Protein AF-S9SA49-F1 (afdb_monomer_lite)

Sequence (125 aa):
MKVYHIGAGAPSDALLASARDEAARMEAEARDEGGAQGTGFVVIHEGEVGTWLLMDWWAHGDILCQRLSLGDADGFAAQDARPLNACVWELPVLMHERDAWVRHMMGGAPDPEAYLADHLDKEAV

Structure (mmCIF, N/CA/C/O backbone):
data_AF-S9SA49-F1
#
_entry.id   AF-S9SA49-F1
#
loop_
_atom_site.group_PDB
_atom_site.id
_atom_site.type_symbol
_atom_site.label_atom_id
_atom_site.label_alt_id
_atom_site.label_comp_id
_atom_site.label_asym_id
_atom_site.label_entity_id
_atom_site.label_seq_id
_atom_site.pdbx_PDB_ins_code
_atom_site.Cartn_x
_atom_site.Cartn_y
_atom_site.Cartn_z
_atom_site.occupancy
_atom_site.B_iso_or_equiv
_atom_site.auth_seq_id
_atom_site.auth_comp_id
_atom_site.auth_asym_id
_atom_site.auth_atom_id
_atom_site.pdbx_PDB_model_num
ATOM 1 N N . MET A 1 1 ? 3.138 3.728 7.676 1.00 87.75 1 MET A N 1
ATOM 2 C CA . MET A 1 1 ? 2.618 2.783 6.665 1.00 87.75 1 MET A CA 1
ATOM 3 C C . MET A 1 1 ? 3.365 1.470 6.775 1.00 87.75 1 MET A C 1
ATOM 5 O O . MET A 1 1 ? 4.543 1.498 7.124 1.00 87.75 1 MET A O 1
ATOM 9 N N . LYS A 1 2 ? 2.695 0.354 6.484 1.00 94.88 2 LYS A N 1
ATOM 10 C CA . LYS A 1 2 ? 3.335 -0.955 6.280 1.00 94.88 2 LYS A CA 1
ATOM 11 C C . LYS A 1 2 ? 3.896 -1.056 4.857 1.00 94.88 2 LYS A C 1
ATOM 13 O O . LYS A 1 2 ? 3.445 -0.331 3.972 1.00 94.88 2 LYS A O 1
ATOM 18 N N . VAL A 1 3 ? 4.897 -1.908 4.647 1.00 93.88 3 VAL A N 1
ATOM 19 C CA . VAL A 1 3 ? 5.569 -2.060 3.348 1.00 93.88 3 VAL A CA 1
ATOM 20 C C . VAL A 1 3 ? 5.659 -3.539 3.012 1.00 93.88 3 VAL A C 1
ATOM 22 O O . VAL A 1 3 ? 6.334 -4.302 3.701 1.00 93.88 3 VAL A O 1
ATOM 25 N N . TYR A 1 4 ? 5.022 -3.914 1.914 1.00 95.50 4 TYR A N 1
ATOM 26 C CA . TYR A 1 4 ? 5.066 -5.247 1.340 1.00 95.50 4 TYR A CA 1
ATOM 27 C C . TYR A 1 4 ? 5.898 -5.239 0.065 1.00 95.50 4 TYR A C 1
ATOM 29 O O . TYR A 1 4 ? 5.924 -4.261 -0.684 1.00 95.50 4 TYR A O 1
ATOM 37 N N . HIS A 1 5 ? 6.587 -6.349 -0.180 1.00 95.19 5 HIS A N 1
ATOM 38 C CA . HIS A 1 5 ? 7.358 -6.553 -1.394 1.00 95.19 5 HIS A CA 1
ATOM 39 C C . HIS A 1 5 ? 7.114 -7.958 -1.938 1.00 95.19 5 HIS A C 1
ATOM 41 O O . HIS A 1 5 ? 7.162 -8.926 -1.181 1.00 95.19 5 HIS A O 1
ATOM 47 N N . ILE A 1 6 ? 6.851 -8.032 -3.240 1.00 94.69 6 ILE A N 1
ATOM 48 C CA . ILE A 1 6 ? 6.652 -9.256 -4.009 1.00 94.69 6 ILE A CA 1
ATOM 49 C C . ILE A 1 6 ? 7.702 -9.250 -5.118 1.00 94.69 6 ILE A C 1
ATOM 51 O O . ILE A 1 6 ? 7.693 -8.382 -5.989 1.00 94.69 6 ILE A O 1
ATOM 55 N N . GLY A 1 7 ? 8.622 -10.208 -5.089 1.00 92.94 7 GLY A N 1
ATOM 56 C CA . GLY A 1 7 ? 9.687 -10.318 -6.078 1.00 92.94 7 GLY A CA 1
ATOM 57 C C . GLY A 1 7 ? 10.633 -11.475 -5.774 1.00 92.94 7 GLY A C 1
ATOM 58 O O . GLY A 1 7 ? 10.592 -12.074 -4.702 1.00 92.94 7 GLY A O 1
ATOM 59 N N . ALA A 1 8 ? 11.509 -11.796 -6.727 1.00 88.38 8 ALA A N 1
ATOM 60 C CA . ALA A 1 8 ? 12.416 -12.945 -6.623 1.00 88.38 8 ALA A CA 1
ATOM 61 C C . ALA A 1 8 ? 13.532 -12.781 -5.567 1.00 88.38 8 ALA A C 1
ATOM 63 O O . ALA A 1 8 ? 14.194 -13.753 -5.204 1.00 88.38 8 ALA A O 1
ATOM 64 N N . GLY A 1 9 ? 13.773 -11.559 -5.093 1.00 88.62 9 GLY A N 1
ATOM 65 C CA . GLY A 1 9 ? 14.810 -11.234 -4.119 1.00 88.62 9 GLY A CA 1
ATOM 66 C C . GLY A 1 9 ? 14.451 -9.980 -3.331 1.00 88.62 9 GLY A C 1
ATOM 67 O O . GLY A 1 9 ? 13.354 -9.460 -3.464 1.00 88.62 9 GLY A O 1
ATOM 68 N N . ALA A 1 10 ? 15.364 -9.487 -2.497 1.00 89.50 10 ALA A N 1
ATOM 69 C CA . ALA A 1 10 ? 15.135 -8.222 -1.802 1.00 89.50 10 ALA A CA 1
ATOM 70 C C . ALA A 1 10 ? 15.076 -7.048 -2.804 1.00 89.50 10 ALA A C 1
ATOM 72 O O . ALA A 1 10 ? 15.887 -7.027 -3.736 1.00 89.50 10 ALA A O 1
ATOM 73 N N . PRO A 1 11 ? 14.185 -6.058 -2.599 1.00 90.69 11 PRO A N 1
ATOM 74 C CA . PRO A 1 11 ? 14.124 -4.886 -3.460 1.00 90.69 11 PRO A CA 1
ATOM 75 C C . PRO A 1 11 ? 15.412 -4.073 -3.326 1.00 90.69 11 PRO A C 1
ATOM 77 O O . PRO A 1 11 ? 15.978 -3.952 -2.238 1.00 90.69 11 PRO A O 1
ATOM 80 N N . SER A 1 12 ? 15.870 -3.488 -4.432 1.00 92.31 12 SER A N 1
ATOM 81 C CA . SER A 1 12 ? 17.045 -2.612 -4.407 1.00 92.31 12 SER A CA 1
ATOM 82 C C . SER A 1 12 ? 16.778 -1.308 -3.643 1.00 92.31 12 SER A C 1
ATOM 84 O O . SER A 1 12 ? 15.655 -0.801 -3.622 1.00 92.31 12 SER A O 1
ATOM 86 N N . ASP A 1 13 ? 17.827 -0.700 -3.083 1.00 93.00 13 ASP A N 1
ATOM 87 C CA . ASP A 1 13 ? 17.718 0.606 -2.414 1.00 93.00 13 ASP A CA 1
ATOM 88 C C . ASP A 1 13 ? 17.190 1.701 -3.350 1.00 93.00 13 ASP A C 1
ATOM 90 O O . ASP A 1 13 ? 16.434 2.574 -2.923 1.00 93.00 13 ASP A O 1
ATOM 94 N N . ALA A 1 14 ? 17.556 1.633 -4.634 1.00 92.12 14 ALA A N 1
ATOM 95 C CA . ALA A 1 14 ? 17.081 2.553 -5.662 1.00 92.12 14 ALA A CA 1
ATOM 96 C C . ALA A 1 14 ? 15.572 2.406 -5.897 1.00 92.12 14 ALA A C 1
ATOM 98 O O . ALA A 1 14 ? 14.860 3.408 -5.956 1.00 92.12 14 ALA A O 1
ATOM 99 N N . LEU A 1 15 ? 15.073 1.168 -5.959 1.00 91.88 15 LEU A N 1
ATOM 100 C CA . LEU A 1 15 ? 13.643 0.892 -6.071 1.00 91.88 15 LEU A CA 1
ATOM 101 C C . LEU A 1 15 ? 12.884 1.420 -4.848 1.00 91.88 15 LEU A C 1
ATOM 103 O O . LEU A 1 15 ? 11.877 2.109 -4.991 1.00 91.88 15 LEU A O 1
ATOM 107 N N . LEU A 1 16 ? 13.399 1.160 -3.644 1.00 92.81 16 LEU A N 1
ATOM 108 C CA . LEU A 1 16 ? 12.803 1.665 -2.408 1.00 92.81 16 LEU A CA 1
ATOM 109 C C . LEU A 1 16 ? 12.806 3.200 -2.342 1.00 92.81 16 LEU A C 1
ATOM 111 O O . LEU A 1 16 ? 11.869 3.788 -1.808 1.00 92.81 16 LEU A O 1
ATOM 115 N N . ALA A 1 17 ? 13.852 3.857 -2.849 1.00 92.31 17 ALA A N 1
ATOM 116 C CA . ALA A 1 17 ? 13.912 5.313 -2.929 1.00 92.31 17 ALA A CA 1
ATOM 117 C C . ALA A 1 17 ? 12.866 5.861 -3.909 1.00 92.31 17 ALA A C 1
ATOM 119 O O . ALA A 1 17 ? 12.077 6.716 -3.522 1.00 92.31 17 ALA A O 1
ATOM 120 N N . SER A 1 18 ? 12.784 5.295 -5.116 1.00 92.81 18 SER A N 1
ATOM 121 C CA . SER A 1 18 ? 11.789 5.699 -6.115 1.00 92.81 18 SER A CA 1
ATOM 122 C C . SER A 1 18 ? 10.351 5.497 -5.622 1.00 92.81 18 SER A C 1
ATOM 124 O O . SER A 1 18 ? 9.506 6.371 -5.808 1.00 92.81 18 SER A O 1
ATOM 126 N N . ALA A 1 19 ? 10.077 4.392 -4.919 1.00 92.75 19 ALA A N 1
ATOM 127 C CA . ALA A 1 19 ? 8.767 4.139 -4.322 1.00 92.75 19 ALA A CA 1
ATOM 128 C C . ALA A 1 19 ? 8.411 5.171 -3.237 1.00 92.75 19 ALA A C 1
ATOM 130 O O . ALA A 1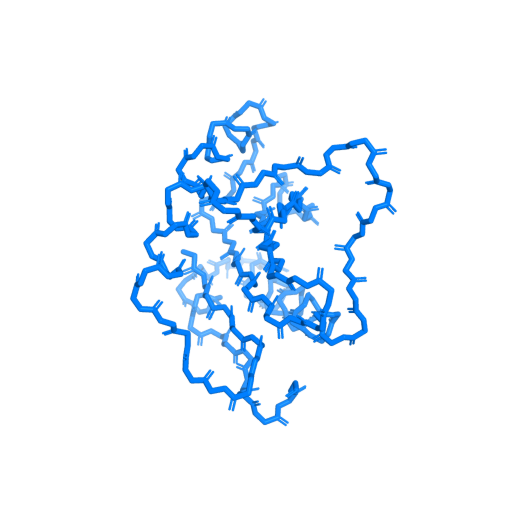 19 ? 7.260 5.587 -3.136 1.00 92.75 19 ALA A O 1
ATOM 131 N N . ARG A 1 20 ? 9.392 5.620 -2.440 1.00 91.62 20 ARG A N 1
ATOM 132 C CA . ARG A 1 20 ? 9.190 6.684 -1.441 1.00 91.62 20 ARG A CA 1
ATOM 133 C C . ARG A 1 20 ? 8.910 8.041 -2.081 1.00 91.62 20 ARG A C 1
ATOM 135 O O . ARG A 1 20 ? 8.050 8.763 -1.584 1.00 91.62 20 ARG A O 1
ATOM 142 N N . ASP A 1 21 ? 9.609 8.375 -3.160 1.00 91.44 21 ASP A N 1
ATOM 143 C CA . ASP A 1 21 ? 9.388 9.634 -3.876 1.00 91.44 21 ASP A CA 1
ATOM 144 C C . ASP A 1 21 ? 7.977 9.684 -4.479 1.00 91.44 21 ASP A C 1
ATOM 146 O O . ASP A 1 21 ? 7.286 10.697 -4.364 1.00 91.44 21 ASP A O 1
ATOM 150 N N . GLU A 1 22 ? 7.512 8.572 -5.058 1.00 91.19 22 GLU A N 1
ATOM 151 C CA . GLU A 1 22 ? 6.135 8.463 -5.544 1.00 91.19 22 GLU A CA 1
ATOM 152 C C . GLU A 1 22 ? 5.114 8.529 -4.408 1.00 91.19 22 GLU A C 1
ATOM 154 O O . GLU A 1 22 ? 4.111 9.239 -4.513 1.00 91.19 22 GLU A O 1
ATOM 159 N N . ALA A 1 23 ? 5.409 7.881 -3.280 1.00 86.31 23 ALA A N 1
ATOM 160 C CA . ALA A 1 23 ? 4.544 7.932 -2.113 1.00 86.31 23 ALA A CA 1
ATOM 161 C C . ALA A 1 23 ? 4.323 9.346 -1.583 1.00 86.31 23 ALA A C 1
ATOM 163 O O . ALA A 1 23 ? 3.191 9.717 -1.276 1.00 86.31 23 ALA A O 1
ATOM 164 N N . ALA A 1 24 ? 5.369 10.169 -1.563 1.00 86.69 24 ALA A N 1
ATOM 165 C CA . ALA A 1 24 ? 5.253 11.564 -1.163 1.00 86.69 24 ALA A CA 1
ATOM 166 C C . ALA A 1 24 ? 4.341 12.380 -2.102 1.00 86.69 24 ALA A C 1
ATOM 168 O O . ALA A 1 24 ? 3.641 13.286 -1.642 1.00 86.69 24 ALA A O 1
ATOM 169 N N . ARG A 1 25 ? 4.315 12.073 -3.410 1.00 83.88 25 ARG A N 1
ATOM 170 C CA . ARG A 1 25 ? 3.394 12.724 -4.364 1.00 83.88 25 ARG A CA 1
ATOM 171 C C . ARG A 1 25 ? 1.948 12.349 -4.064 1.00 83.88 25 ARG A C 1
ATOM 173 O O . ARG A 1 25 ? 1.078 13.214 -4.013 1.00 83.88 25 ARG A O 1
ATOM 180 N N . MET A 1 26 ? 1.718 11.077 -3.787 1.00 82.12 26 MET A N 1
ATOM 181 C CA . MET A 1 26 ? 0.401 10.548 -3.478 1.00 82.12 26 MET A CA 1
ATOM 182 C C . MET A 1 26 ? -0.165 10.955 -2.115 1.00 82.12 26 MET A C 1
ATOM 184 O O . MET A 1 26 ? -1.381 11.020 -1.950 1.00 82.12 26 MET A O 1
ATOM 188 N N . GLU A 1 27 ? 0.679 11.284 -1.135 1.00 83.44 27 GLU A N 1
ATOM 189 C CA . GLU A 1 27 ? 0.208 11.862 0.130 1.00 83.44 27 GLU A CA 1
ATOM 190 C C . GLU A 1 27 ? -0.617 13.140 -0.088 1.00 83.44 27 GLU A C 1
ATOM 192 O O . GLU A 1 27 ? -1.482 13.462 0.727 1.00 83.44 27 GLU A O 1
ATOM 197 N N . ALA A 1 28 ? -0.368 13.885 -1.172 1.00 87.25 28 ALA A N 1
ATOM 198 C CA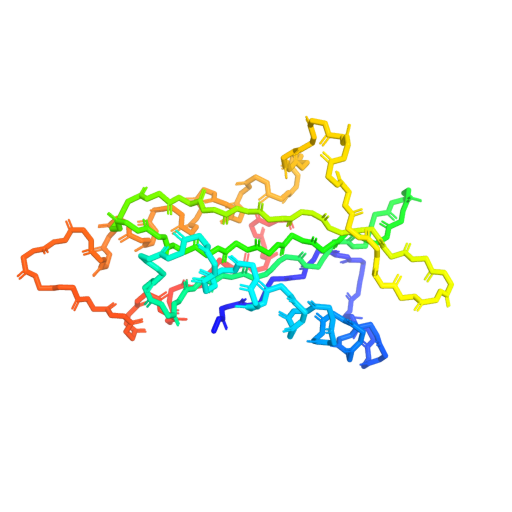 . ALA A 1 28 ? -1.209 15.015 -1.546 1.00 87.25 28 ALA A CA 1
ATOM 199 C C . ALA A 1 28 ? -2.619 14.567 -1.956 1.00 87.25 28 ALA A C 1
ATOM 201 O O . ALA A 1 28 ? -3.587 15.131 -1.459 1.00 87.25 28 ALA A O 1
ATOM 202 N N . GLU A 1 29 ? -2.736 13.516 -2.767 1.00 85.00 29 GLU A N 1
ATOM 203 C CA . GLU A 1 29 ? -4.028 12.955 -3.185 1.00 85.00 29 GLU A CA 1
ATOM 204 C C . GLU A 1 29 ? -4.823 12.424 -1.981 1.00 85.00 29 GLU A C 1
ATOM 206 O O . GLU A 1 29 ? -6.014 12.698 -1.853 1.00 85.00 29 GLU A O 1
ATOM 211 N N . ALA A 1 30 ? -4.160 11.746 -1.038 1.00 87.69 30 ALA A N 1
ATOM 212 C CA . ALA A 1 30 ? -4.798 11.283 0.196 1.00 87.69 30 ALA A CA 1
ATOM 213 C C . ALA A 1 30 ? -5.319 12.445 1.066 1.00 87.69 30 ALA A C 1
ATOM 215 O O . ALA A 1 30 ? -6.358 12.321 1.719 1.00 87.69 30 ALA A O 1
ATOM 216 N N . ARG A 1 31 ? -4.614 13.588 1.080 1.00 89.75 31 ARG A N 1
ATOM 217 C CA . ARG A 1 31 ? -5.097 14.809 1.746 1.00 89.75 31 ARG A CA 1
ATOM 218 C C . ARG A 1 31 ? -6.302 15.412 1.029 1.00 89.75 31 ARG A C 1
ATOM 220 O O . ARG A 1 31 ? -7.212 15.869 1.716 1.00 89.75 31 ARG A O 1
ATOM 227 N N . ASP A 1 32 ? -6.295 15.412 -0.300 1.00 91.88 32 ASP A N 1
ATOM 228 C CA . ASP A 1 32 ? -7.368 15.982 -1.117 1.00 91.88 32 ASP A CA 1
ATOM 229 C C . ASP A 1 32 ? -8.662 15.153 -1.034 1.00 91.88 32 ASP A C 1
ATOM 231 O O . ASP A 1 32 ? -9.741 15.734 -0.923 1.00 91.88 32 ASP A O 1
ATOM 235 N N . GLU A 1 33 ? -8.566 13.816 -1.008 1.00 92.69 33 GLU A N 1
ATOM 236 C CA . GLU A 1 33 ? -9.701 12.917 -0.720 1.00 92.69 33 GLU A CA 1
ATOM 237 C C . GLU A 1 33 ? -10.274 13.172 0.687 1.00 92.69 33 GLU A C 1
ATOM 239 O O . GLU A 1 33 ? -11.487 13.160 0.908 1.00 92.69 33 GLU A O 1
ATOM 244 N N . GLY A 1 34 ? -9.396 13.464 1.649 1.00 93.88 34 GLY A N 1
ATOM 245 C CA . GLY A 1 34 ? -9.774 13.707 3.033 1.00 93.88 34 GLY A CA 1
ATOM 246 C C . GLY A 1 34 ? -10.172 12.428 3.775 1.00 93.88 34 GLY A C 1
ATOM 247 O O . GLY A 1 34 ? -10.134 11.317 3.257 1.00 93.88 34 GLY A O 1
ATOM 248 N N . GLY A 1 35 ? -10.485 12.569 5.066 1.00 93.75 35 GLY A N 1
ATOM 249 C CA . GLY A 1 35 ? -10.890 11.435 5.909 1.00 93.75 35 GLY A CA 1
ATOM 250 C C . GLY A 1 35 ? -9.796 10.390 6.171 1.00 93.75 35 GLY A C 1
ATOM 251 O O . GLY A 1 35 ? -10.086 9.378 6.808 1.00 93.75 35 GLY A O 1
ATOM 252 N N . ALA A 1 36 ? -8.563 10.618 5.707 1.00 91.44 36 ALA A N 1
ATOM 253 C CA . ALA A 1 36 ? -7.439 9.711 5.893 1.00 91.44 36 ALA A CA 1
ATOM 254 C C . ALA A 1 36 ? -7.136 9.479 7.382 1.00 91.44 36 ALA A C 1
ATOM 256 O O . ALA A 1 36 ? -7.010 10.421 8.164 1.00 91.44 36 ALA A O 1
ATOM 257 N N . GLN A 1 37 ? -6.938 8.215 7.753 1.00 90.38 37 GLN A N 1
ATOM 258 C CA . GLN A 1 37 ? -6.683 7.791 9.134 1.00 90.38 37 GLN A CA 1
ATOM 259 C C . GLN A 1 37 ? -5.192 7.811 9.513 1.00 90.38 37 GLN A C 1
ATOM 261 O O . GLN A 1 37 ? -4.785 7.236 10.522 1.00 90.38 37 GLN A O 1
ATOM 266 N N . GLY A 1 38 ? -4.346 8.422 8.675 1.00 89.62 38 GLY A N 1
ATOM 267 C CA . GLY A 1 38 ? -2.894 8.511 8.886 1.00 89.62 38 GLY A CA 1
ATOM 268 C C . GLY A 1 38 ? -2.152 7.171 8.807 1.00 89.62 38 GLY A C 1
ATOM 269 O O . GLY A 1 38 ? -0.969 7.097 9.140 1.00 89.62 38 GLY A O 1
ATOM 270 N N . THR A 1 39 ? -2.828 6.105 8.381 1.00 91.81 39 THR A N 1
ATOM 271 C CA . THR A 1 39 ? -2.290 4.745 8.304 1.00 91.81 39 THR A CA 1
ATOM 272 C C . THR A 1 39 ? -2.730 4.058 7.011 1.00 91.81 39 THR A C 1
ATOM 274 O O . THR A 1 39 ? -3.675 4.479 6.344 1.00 91.81 39 THR A O 1
ATOM 277 N N . GLY A 1 40 ? -1.987 3.023 6.630 1.00 94.06 40 GLY A N 1
ATOM 278 C CA . GLY A 1 40 ? -2.117 2.348 5.345 1.00 94.06 40 GLY A CA 1
ATOM 279 C C . GLY A 1 40 ? -0.883 1.508 5.044 1.00 94.06 40 GLY A C 1
ATOM 280 O O . GLY A 1 40 ? -0.015 1.317 5.913 1.00 94.06 40 GLY A O 1
ATOM 281 N N . PHE A 1 41 ? -0.778 1.044 3.809 1.00 95.88 41 PHE A N 1
ATOM 282 C CA . PHE A 1 41 ? 0.275 0.148 3.361 1.00 95.88 41 PHE A CA 1
ATOM 283 C C . PHE A 1 41 ? 0.657 0.412 1.905 1.00 95.88 41 PHE A C 1
ATOM 285 O O . PHE A 1 41 ? -0.061 1.071 1.160 1.00 95.88 41 PHE A O 1
ATOM 292 N N . VAL A 1 42 ? 1.835 -0.065 1.518 1.00 95.50 42 VAL A N 1
ATOM 293 C CA . VAL A 1 42 ? 2.270 -0.083 0.120 1.00 95.50 42 VAL A CA 1
ATOM 294 C C . VAL A 1 42 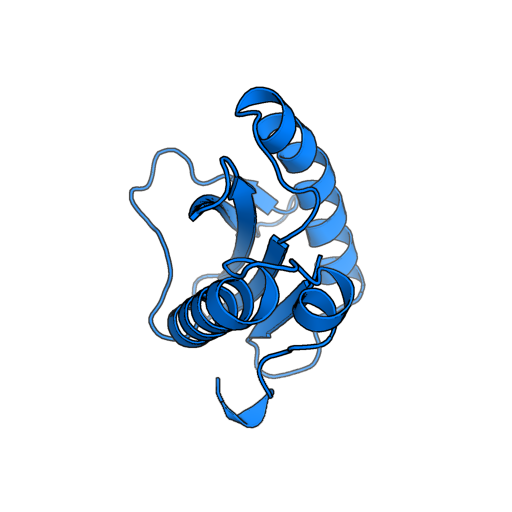? 2.672 -1.491 -0.278 1.00 95.50 42 VAL A C 1
ATOM 296 O O . VAL A 1 42 ? 3.219 -2.228 0.547 1.00 95.50 42 VAL A O 1
ATOM 299 N N . VAL A 1 43 ? 2.450 -1.845 -1.540 1.00 96.00 43 VAL A N 1
ATOM 300 C CA . VAL A 1 43 ? 2.927 -3.096 -2.134 1.00 96.00 43 VAL A CA 1
ATOM 301 C C . VAL A 1 43 ? 3.819 -2.767 -3.321 1.00 96.00 43 VAL A C 1
ATOM 303 O O . VAL A 1 43 ? 3.371 -2.163 -4.291 1.00 96.00 43 VAL A O 1
ATOM 306 N N . ILE A 1 44 ? 5.086 -3.166 -3.241 1.00 96.12 44 ILE A N 1
ATOM 307 C CA . ILE A 1 44 ? 6.033 -3.108 -4.357 1.00 96.12 44 ILE A CA 1
ATOM 308 C C . ILE A 1 44 ? 6.067 -4.493 -4.996 1.00 96.12 44 ILE A C 1
ATOM 310 O O . ILE A 1 44 ? 6.515 -5.444 -4.359 1.00 96.12 44 ILE A O 1
ATOM 314 N N . HIS A 1 45 ? 5.623 -4.620 -6.239 1.00 95.94 45 HIS A N 1
ATOM 315 C CA . HIS A 1 45 ? 5.572 -5.897 -6.941 1.00 95.94 45 HIS A CA 1
ATOM 316 C C . HIS A 1 45 ? 6.432 -5.869 -8.202 1.00 95.94 45 HIS A C 1
ATOM 318 O O . HIS A 1 45 ? 6.083 -5.244 -9.198 1.00 95.94 45 HIS A O 1
ATOM 324 N N . GLU A 1 46 ? 7.552 -6.584 -8.173 1.00 94.44 46 GLU A N 1
ATOM 325 C CA . GLU A 1 46 ? 8.424 -6.816 -9.325 1.00 94.44 46 GLU A CA 1
ATOM 326 C C . GLU A 1 46 ? 7.905 -8.007 -10.144 1.00 94.44 46 GLU A C 1
ATOM 328 O O . GLU A 1 46 ? 8.231 -9.163 -9.868 1.00 94.44 46 GLU A O 1
ATOM 333 N N . GLY A 1 47 ? 7.068 -7.715 -11.142 1.00 89.25 47 GLY A N 1
ATOM 334 C CA . GLY A 1 47 ? 6.492 -8.704 -12.050 1.00 89.25 47 GLY A CA 1
ATOM 335 C C . GLY A 1 47 ? 7.168 -8.732 -13.424 1.00 89.25 47 GLY A C 1
ATOM 336 O O . GLY A 1 47 ? 7.976 -7.874 -13.774 1.00 89.25 47 GLY A O 1
ATOM 337 N N . GLU A 1 48 ? 6.786 -9.704 -14.257 1.00 86.12 48 GLU A N 1
ATOM 338 C CA . GLU A 1 48 ? 7.327 -9.868 -15.620 1.00 86.12 48 GLU A CA 1
ATOM 339 C C . GLU A 1 48 ? 7.097 -8.637 -16.513 1.00 86.12 48 GLU A C 1
ATOM 341 O O . GLU A 1 48 ? 7.937 -8.281 -17.335 1.00 86.12 48 GLU A O 1
ATOM 346 N N . VAL A 1 49 ? 5.954 -7.970 -16.338 1.00 84.44 49 VAL A N 1
ATOM 347 C CA . VAL A 1 49 ? 5.530 -6.821 -17.155 1.00 84.44 49 VAL A CA 1
ATOM 348 C C . VAL A 1 49 ? 5.975 -5.469 -16.587 1.00 84.44 49 VAL A C 1
ATOM 350 O O . VAL A 1 49 ? 5.601 -4.434 -17.136 1.00 84.44 49 VAL A O 1
ATOM 353 N N . GLY A 1 50 ? 6.744 -5.471 -15.496 1.00 91.56 50 GLY A N 1
ATOM 354 C CA . GLY A 1 50 ? 7.250 -4.273 -14.831 1.00 91.56 50 GLY A CA 1
ATOM 355 C C . GLY A 1 50 ? 7.034 -4.285 -13.321 1.00 91.56 50 GLY A C 1
ATOM 356 O O . GLY A 1 50 ? 6.443 -5.212 -12.758 1.00 91.56 50 GLY A O 1
ATOM 357 N N . THR A 1 51 ? 7.511 -3.224 -12.674 1.00 95.69 51 THR A N 1
ATOM 358 C CA . THR A 1 51 ? 7.394 -3.052 -11.226 1.00 95.69 51 THR A CA 1
ATOM 359 C C . THR A 1 51 ? 6.178 -2.208 -10.891 1.00 95.69 51 THR A C 1
ATOM 361 O O . THR A 1 51 ? 6.109 -1.043 -11.267 1.00 95.69 51 THR A O 1
ATOM 364 N N . TRP A 1 52 ? 5.218 -2.781 -10.181 1.00 96.06 52 TRP A N 1
ATOM 365 C CA . TRP A 1 52 ? 4.011 -2.099 -9.739 1.00 96.06 52 TRP A CA 1
ATOM 366 C C . TRP A 1 52 ? 4.182 -1.571 -8.321 1.00 96.06 52 TRP A C 1
ATOM 368 O O . TRP A 1 52 ? 4.814 -2.210 -7.480 1.00 96.06 52 TRP A O 1
ATOM 378 N N . LEU A 1 53 ? 3.610 -0.401 -8.066 1.00 95.75 53 LEU A N 1
ATOM 379 C CA . LEU A 1 53 ? 3.476 0.176 -6.741 1.00 95.75 53 LEU A CA 1
ATOM 380 C C . LEU A 1 53 ? 1.992 0.391 -6.470 1.00 95.75 53 LEU A C 1
ATOM 382 O O . LEU A 1 53 ? 1.349 1.206 -7.133 1.00 95.75 53 LEU A O 1
ATOM 386 N N . LEU A 1 54 ? 1.462 -0.361 -5.512 1.00 95.94 54 LEU A N 1
ATOM 387 C CA . LEU A 1 54 ? 0.136 -0.137 -4.955 1.00 95.94 54 LEU A CA 1
ATOM 388 C C . LEU A 1 54 ? 0.310 0.665 -3.678 1.00 95.94 54 LEU A C 1
ATOM 390 O O . LEU A 1 54 ? 1.174 0.365 -2.849 1.00 95.94 54 LEU A O 1
ATOM 394 N N . MET A 1 55 ? -0.490 1.706 -3.551 1.00 94.00 55 MET A N 1
ATOM 395 C CA . MET A 1 55 ? -0.476 2.587 -2.405 1.00 94.00 55 MET A CA 1
ATOM 396 C C . MET A 1 55 ? -1.879 2.720 -1.864 1.00 94.00 55 MET A C 1
ATOM 398 O O . MET A 1 55 ? -2.754 3.291 -2.514 1.00 94.00 55 MET A O 1
ATOM 402 N N . ASP A 1 56 ? -2.042 2.211 -0.655 1.00 96.00 56 ASP A N 1
ATOM 403 C CA . ASP A 1 56 ? -3.320 1.956 -0.031 1.00 96.00 56 ASP A CA 1
ATOM 404 C C . ASP A 1 56 ? -3.414 2.730 1.281 1.00 96.00 56 ASP A C 1
ATOM 406 O O . ASP A 1 56 ? -2.541 2.631 2.153 1.00 96.00 56 ASP A O 1
ATOM 410 N N . TRP A 1 57 ? -4.480 3.509 1.444 1.00 95.38 57 TRP A N 1
ATOM 411 C CA . TRP A 1 57 ? -4.738 4.249 2.674 1.00 95.38 57 TRP A CA 1
ATOM 412 C C . TRP A 1 57 ? -6.185 4.104 3.120 1.00 95.38 57 TRP A C 1
ATOM 414 O O . TRP A 1 57 ? -7.119 4.100 2.318 1.00 95.38 57 TRP A O 1
ATOM 424 N N . TRP A 1 58 ? -6.367 4.008 4.435 1.00 96.56 58 TRP A N 1
ATOM 425 C CA . TRP A 1 58 ? -7.693 3.959 5.030 1.00 96.56 58 TRP A CA 1
ATOM 426 C C . TRP A 1 58 ? -8.247 5.371 5.167 1.00 96.56 58 TRP A C 1
ATOM 428 O O . TRP A 1 58 ? -7.610 6.250 5.760 1.00 96.56 58 TRP A O 1
ATOM 438 N N . ALA A 1 59 ? -9.448 5.578 4.645 1.00 96.62 59 ALA A N 1
ATOM 439 C CA . ALA A 1 59 ? -10.182 6.827 4.708 1.00 96.62 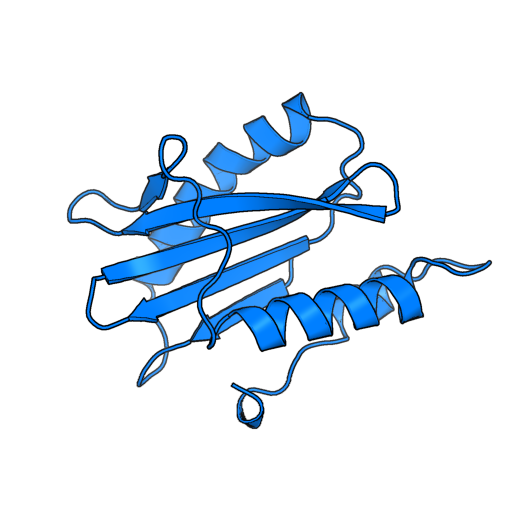59 ALA A CA 1
ATOM 440 C C . ALA A 1 59 ? -11.602 6.586 5.220 1.00 96.62 59 ALA A C 1
ATOM 442 O O . ALA A 1 59 ? -12.131 5.476 5.167 1.00 96.62 59 ALA A O 1
ATOM 443 N N . HIS A 1 60 ? -12.213 7.634 5.769 1.00 96.25 60 HIS A N 1
ATOM 444 C CA . HIS A 1 60 ? -13.620 7.652 6.190 1.00 96.25 60 HIS A CA 1
ATOM 445 C C . HIS A 1 60 ? -14.014 6.562 7.213 1.00 96.25 60 HIS A C 1
ATOM 447 O O . HIS A 1 60 ? -15.187 6.394 7.519 1.00 96.25 60 HIS A O 1
ATOM 453 N N . GLY A 1 61 ? -13.030 5.873 7.806 1.00 94.75 61 GLY A N 1
ATOM 454 C CA . GLY A 1 61 ? -13.199 4.841 8.836 1.00 94.75 61 GLY A CA 1
ATOM 455 C C . GLY A 1 61 ? -13.149 3.409 8.299 1.00 94.75 61 GLY A C 1
ATOM 456 O O . GLY A 1 61 ? -12.542 2.554 8.938 1.00 94.75 61 GLY A O 1
ATOM 457 N N . ASP A 1 62 ? -13.731 3.150 7.131 1.00 95.88 62 ASP A N 1
ATOM 458 C CA . ASP A 1 62 ? -13.901 1.799 6.576 1.00 95.88 62 ASP A CA 1
ATOM 459 C C . ASP A 1 62 ? -13.636 1.687 5.065 1.00 95.88 62 ASP A C 1
ATOM 461 O O . ASP A 1 62 ? -13.780 0.603 4.496 1.00 95.88 62 ASP A O 1
ATOM 465 N N . ILE A 1 63 ? -13.218 2.775 4.413 1.00 97.44 63 ILE A N 1
ATOM 466 C CA . ILE A 1 63 ? -12.944 2.803 2.976 1.00 97.44 63 ILE A CA 1
ATOM 467 C C . ILE A 1 63 ? -11.445 2.648 2.736 1.00 97.44 63 ILE A C 1
ATOM 469 O O . ILE A 1 63 ? -10.638 3.392 3.292 1.00 97.44 63 ILE A O 1
ATOM 473 N N . LEU A 1 64 ? -11.078 1.695 1.879 1.00 97.06 64 LEU A N 1
ATOM 474 C CA . LEU A 1 64 ? -9.727 1.595 1.340 1.00 97.06 64 LEU A CA 1
ATOM 475 C C . LEU A 1 64 ? -9.650 2.409 0.051 1.00 97.06 64 LEU A C 1
ATOM 477 O O . LEU A 1 64 ? -10.294 2.074 -0.946 1.00 97.06 64 LEU A O 1
ATOM 481 N N . CYS A 1 65 ? -8.869 3.476 0.081 1.00 95.50 65 CYS A N 1
ATOM 482 C CA . CYS A 1 65 ? -8.496 4.222 -1.106 1.00 95.50 65 CYS A CA 1
ATOM 483 C C . CYS A 1 65 ? -7.171 3.670 -1.630 1.00 95.50 65 CYS A C 1
ATOM 485 O O . CYS A 1 65 ? -6.287 3.333 -0.843 1.00 95.50 65 CYS A O 1
ATOM 487 N N . GLN A 1 66 ? -7.038 3.589 -2.952 1.00 94.06 66 GLN A N 1
ATOM 488 C CA . GLN A 1 66 ? -5.857 3.021 -3.586 1.00 94.06 66 GLN A CA 1
ATOM 489 C C . GLN A 1 66 ? -5.442 3.832 -4.809 1.00 94.06 66 GLN A C 1
ATOM 491 O O . GLN A 1 66 ? -6.280 4.309 -5.579 1.00 94.06 66 GLN A O 1
ATOM 496 N N . ARG A 1 67 ? -4.134 3.875 -5.049 1.00 93.31 67 ARG A N 1
ATOM 497 C CA . ARG A 1 67 ? -3.543 4.227 -6.338 1.00 93.31 67 ARG A CA 1
ATOM 498 C C . ARG A 1 67 ? -2.620 3.129 -6.825 1.00 93.31 67 ARG A C 1
ATOM 500 O O . ARG A 1 67 ? -1.925 2.498 -6.031 1.00 93.31 67 ARG A O 1
ATOM 507 N N . LEU A 1 68 ? -2.565 2.978 -8.142 1.00 94.81 68 LEU A N 1
ATOM 508 C CA . LEU A 1 68 ? -1.535 2.194 -8.802 1.00 94.81 68 LEU A CA 1
ATOM 509 C C . LEU A 1 68 ? -0.584 3.099 -9.571 1.00 94.81 68 LEU A C 1
ATOM 511 O O . LEU A 1 68 ? -1.032 3.943 -10.354 1.00 94.81 68 LEU A O 1
ATOM 515 N N . SER A 1 69 ? 0.702 2.803 -9.445 1.00 95.62 69 SER A N 1
ATOM 516 C CA . SER A 1 69 ? 1.757 3.339 -10.294 1.00 95.62 69 SER A CA 1
ATOM 517 C C . SER A 1 69 ? 2.584 2.206 -10.894 1.00 95.62 69 SER A C 1
ATOM 519 O O . SER A 1 69 ? 2.744 1.140 -10.301 1.00 95.62 69 SER A O 1
ATOM 521 N N . LEU A 1 70 ? 3.089 2.427 -12.103 1.00 95.31 70 LEU A N 1
ATOM 522 C CA . LEU A 1 70 ? 3.959 1.500 -12.819 1.00 95.31 70 LEU A CA 1
ATOM 523 C C . LEU A 1 70 ? 5.346 2.127 -12.939 1.00 95.31 70 LEU A C 1
ATOM 525 O O . LEU A 1 70 ? 5.461 3.295 -13.300 1.00 95.31 70 LEU A O 1
ATOM 529 N N . GLY A 1 71 ? 6.374 1.352 -12.618 1.00 93.88 71 GLY A N 1
ATOM 530 C CA . GLY A 1 71 ? 7.768 1.738 -12.761 1.00 93.88 71 GLY A CA 1
ATOM 531 C C . GLY A 1 71 ? 8.220 1.708 -14.220 1.00 93.88 71 GLY A C 1
ATOM 532 O O . GLY A 1 71 ? 7.972 0.734 -14.935 1.00 93.88 71 GLY A O 1
ATOM 533 N N . ASP A 1 72 ? 8.920 2.756 -14.635 1.00 85.75 72 ASP A N 1
ATOM 534 C CA . ASP A 1 72 ? 9.618 2.888 -15.908 1.00 85.75 72 ASP A CA 1
ATOM 535 C C . ASP A 1 72 ? 11.061 3.408 -15.699 1.00 85.75 72 ASP A C 1
ATOM 537 O O . ASP A 1 72 ? 11.616 3.320 -14.602 1.00 85.75 72 ASP A O 1
ATOM 541 N N . ALA A 1 73 ? 11.712 3.886 -16.765 1.00 80.50 73 ALA A N 1
ATOM 542 C CA . ALA A 1 73 ? 13.089 4.380 -16.707 1.00 80.50 73 ALA A CA 1
ATOM 543 C C . ALA A 1 73 ? 13.260 5.662 -15.867 1.00 80.50 73 ALA A C 1
ATOM 545 O O . ALA A 1 73 ? 14.362 5.914 -15.379 1.00 80.50 73 ALA A O 1
ATOM 546 N N . ASP A 1 74 ? 12.194 6.446 -15.697 1.00 83.50 74 ASP A N 1
ATOM 547 C CA . ASP A 1 74 ? 12.192 7.747 -15.026 1.00 83.50 74 ASP A CA 1
ATOM 548 C C . ASP A 1 74 ? 11.574 7.682 -13.612 1.00 83.50 74 ASP A C 1
ATOM 550 O O . ASP A 1 74 ? 11.547 8.683 -12.891 1.00 83.50 74 ASP A O 1
ATOM 554 N N . GLY A 1 75 ? 11.112 6.502 -13.183 1.00 89.69 75 GLY A N 1
ATOM 555 C CA . GLY A 1 75 ? 10.553 6.241 -11.857 1.00 89.69 75 GLY A CA 1
ATOM 556 C C . GLY A 1 75 ? 9.153 5.641 -11.935 1.00 89.69 75 GLY A C 1
ATOM 557 O O . GLY A 1 75 ? 8.816 4.945 -12.884 1.00 89.69 75 GLY A O 1
ATOM 558 N N . PHE A 1 76 ? 8.326 5.879 -10.920 1.00 95.12 76 PHE A N 1
ATOM 559 C CA . PHE A 1 76 ? 6.926 5.458 -10.949 1.00 95.12 76 PHE A CA 1
ATOM 560 C C . PHE A 1 76 ? 6.036 6.512 -11.610 1.00 95.12 76 PHE A C 1
ATOM 562 O O . PHE A 1 76 ? 6.156 7.711 -11.332 1.00 95.12 76 PHE A O 1
ATOM 569 N N . ALA A 1 77 ? 5.119 6.035 -12.451 1.00 92.38 77 ALA A N 1
ATOM 570 C CA . ALA A 1 77 ? 4.093 6.827 -13.106 1.00 92.38 77 ALA A CA 1
ATOM 571 C C . ALA A 1 77 ? 2.703 6.248 -12.826 1.00 92.38 77 ALA A C 1
ATOM 573 O O . ALA A 1 77 ? 2.427 5.064 -13.065 1.00 92.38 77 ALA A O 1
ATOM 574 N N . ALA A 1 78 ? 1.811 7.104 -12.350 1.00 92.00 78 ALA A N 1
ATOM 575 C CA . ALA A 1 78 ? 0.492 6.699 -11.915 1.00 92.00 78 ALA A CA 1
ATOM 576 C C . ALA A 1 78 ? -0.431 6.277 -13.077 1.00 92.00 78 ALA A C 1
ATOM 578 O O . ALA A 1 78 ? -0.322 6.764 -14.204 1.00 92.00 78 ALA A O 1
ATOM 579 N N . GLN A 1 79 ? -1.322 5.318 -12.821 1.00 93.56 79 GLN A N 1
ATOM 580 C CA . GLN A 1 79 ? -2.076 4.580 -13.845 1.00 93.56 79 GLN A CA 1
ATOM 581 C C . GLN A 1 79 ? -3.590 4.891 -13.835 1.00 93.56 79 GLN A C 1
ATOM 583 O O . GLN A 1 79 ? -4.403 3.989 -14.021 1.00 93.56 79 GLN A O 1
ATOM 588 N N . ASP A 1 80 ? -3.982 6.162 -13.664 1.00 87.38 80 ASP A N 1
ATOM 589 C CA . ASP A 1 80 ? -5.390 6.614 -13.514 1.00 87.38 80 ASP A CA 1
ATOM 590 C C . ASP A 1 80 ? -6.369 6.103 -14.567 1.00 87.38 80 ASP A C 1
ATOM 592 O O . ASP A 1 80 ? -7.516 5.775 -14.276 1.00 87.38 80 ASP A O 1
ATOM 596 N N . ALA A 1 81 ? -5.937 6.094 -15.827 1.00 91.12 81 ALA A N 1
ATOM 597 C CA . ALA A 1 81 ? -6.822 5.802 -16.949 1.00 91.12 81 ALA A CA 1
ATOM 598 C C . ALA A 1 81 ? -7.147 4.305 -17.076 1.00 91.12 81 ALA A C 1
ATOM 600 O O . ALA A 1 81 ? -7.912 3.911 -17.960 1.00 91.12 81 ALA A O 1
ATOM 601 N N . ARG A 1 82 ? -6.537 3.451 -16.245 1.00 90.81 82 ARG A N 1
ATOM 602 C CA . ARG A 1 82 ? -6.668 1.998 -16.328 1.00 90.81 82 ARG A CA 1
ATOM 603 C C . ARG A 1 82 ? -7.531 1.500 -15.168 1.00 90.81 82 ARG A C 1
ATOM 605 O O . ARG A 1 82 ? -7.205 1.783 -14.021 1.00 90.81 82 ARG A O 1
ATOM 612 N N . PRO A 1 83 ? -8.574 0.692 -15.426 1.00 93.00 83 PRO A N 1
ATOM 613 C CA . PRO A 1 83 ? -9.436 0.145 -14.379 1.00 93.00 83 PRO A CA 1
ATOM 614 C C . PRO A 1 83 ? -8.781 -1.073 -13.702 1.00 93.00 83 PRO A C 1
ATOM 616 O O . PRO A 1 83 ? -9.368 -2.152 -13.633 1.00 93.00 83 PRO A O 1
ATOM 619 N N . LEU A 1 84 ? -7.523 -0.934 -13.284 1.00 92.62 84 LEU A N 1
ATOM 620 C CA . LEU A 1 84 ? -6.786 -1.964 -12.560 1.00 92.62 84 LEU A CA 1
ATOM 621 C C . LEU A 1 84 ? -6.958 -1.756 -11.061 1.00 92.62 84 LEU A C 1
ATOM 623 O O . LEU A 1 84 ? -7.169 -0.636 -10.609 1.00 92.62 84 LEU A O 1
ATOM 627 N N . ASN A 1 85 ? -6.861 -2.844 -10.304 1.00 91.88 85 ASN A N 1
ATOM 628 C CA . ASN A 1 85 ? -6.941 -2.790 -8.851 1.00 91.88 85 ASN A CA 1
ATOM 629 C C . ASN A 1 85 ? -5.767 -3.552 -8.232 1.00 91.88 85 ASN A C 1
ATOM 631 O O . ASN A 1 85 ? -4.848 -2.930 -7.728 1.00 91.88 85 ASN A O 1
ATOM 635 N N . ALA A 1 86 ? -5.728 -4.873 -8.382 1.00 94.94 86 ALA A N 1
ATOM 636 C CA . ALA A 1 86 ? -4.617 -5.691 -7.914 1.00 94.94 86 ALA A CA 1
ATOM 637 C C . ALA A 1 86 ? -4.509 -6.975 -8.746 1.00 94.94 86 ALA A C 1
ATOM 639 O O . ALA A 1 86 ? -5.489 -7.420 -9.357 1.00 94.94 86 ALA A O 1
ATOM 640 N N . CYS A 1 87 ? -3.330 -7.587 -8.778 1.00 94.38 87 CYS A N 1
ATOM 641 C CA . CYS A 1 87 ? -3.128 -8.923 -9.321 1.00 94.38 87 CYS A CA 1
ATOM 642 C C . CYS A 1 8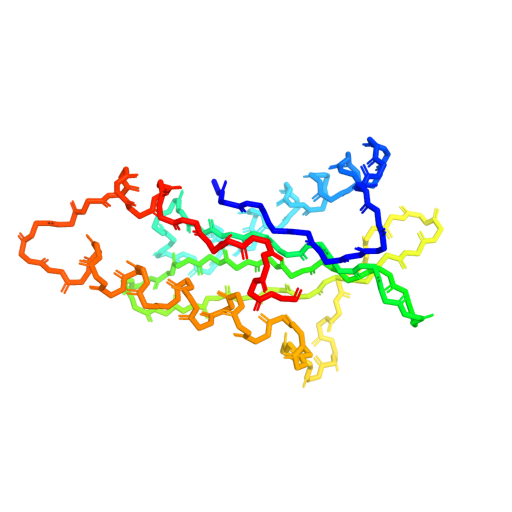7 ? -3.390 -10.007 -8.265 1.00 94.38 87 CYS A C 1
ATOM 644 O O . CYS A 1 87 ? -3.479 -9.745 -7.067 1.00 94.38 87 CYS A O 1
ATOM 646 N N . VAL A 1 88 ? -3.466 -11.264 -8.707 1.00 94.81 88 VAL A N 1
ATOM 647 C CA . VAL A 1 88 ? -3.744 -12.412 -7.824 1.00 94.81 88 VAL A CA 1
ATOM 648 C C . VAL A 1 88 ? -2.714 -12.609 -6.708 1.00 94.81 88 VAL A C 1
ATOM 650 O O . VAL A 1 88 ? -3.054 -13.205 -5.694 1.00 94.81 88 VAL A O 1
ATOM 653 N N . TRP A 1 89 ? -1.494 -12.095 -6.877 1.00 94.00 89 TRP A N 1
ATOM 654 C CA . TRP A 1 89 ? -0.420 -12.158 -5.880 1.00 94.00 89 TRP A CA 1
ATOM 655 C C . TRP A 1 89 ? -0.471 -10.996 -4.881 1.00 94.00 89 TRP A C 1
ATOM 657 O O . TRP A 1 89 ? -0.015 -11.126 -3.756 1.00 94.00 89 TRP A O 1
ATOM 667 N N . GLU A 1 90 ? -1.073 -9.867 -5.253 1.00 95.75 90 GLU A N 1
ATOM 668 C CA . GLU A 1 90 ? -1.272 -8.720 -4.357 1.00 95.75 90 GLU A CA 1
ATOM 669 C C . GLU A 1 90 ? -2.541 -8.881 -3.508 1.00 95.75 90 GLU A C 1
ATOM 671 O O . GLU A 1 90 ? -2.583 -8.432 -2.364 1.00 95.75 90 GLU A O 1
ATOM 676 N N . LEU A 1 91 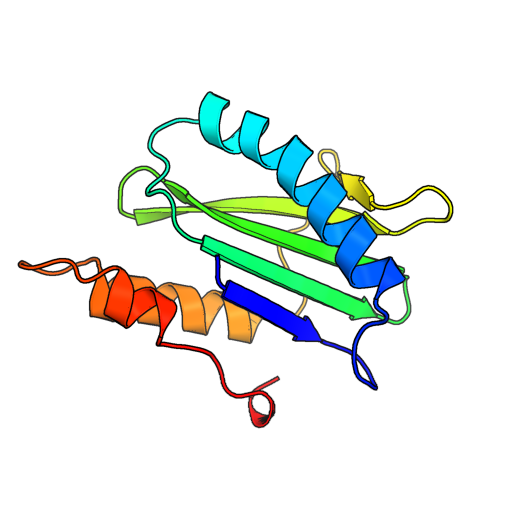? -3.574 -9.557 -4.034 1.00 97.06 91 LEU A N 1
ATOM 677 C CA . LEU A 1 91 ? -4.848 -9.762 -3.332 1.00 97.06 91 LEU A CA 1
ATOM 678 C C . LEU A 1 91 ? -4.705 -10.346 -1.909 1.00 97.06 91 LEU A C 1
ATOM 680 O O . LEU A 1 91 ? -5.414 -9.862 -1.027 1.00 97.06 91 LEU A O 1
ATOM 684 N N . PRO A 1 92 ? -3.819 -11.324 -1.623 1.00 97.00 92 PRO A N 1
ATOM 685 C CA . PRO A 1 92 ? -3.590 -11.796 -0.258 1.00 97.00 92 PRO A CA 1
ATOM 686 C C . PRO A 1 92 ? -3.163 -10.689 0.715 1.00 97.00 92 PRO A C 1
ATOM 688 O O . PRO A 1 92 ? -3.640 -10.667 1.848 1.00 97.00 92 PRO A O 1
ATOM 691 N N . VAL A 1 93 ? -2.333 -9.737 0.270 1.00 97.25 93 VAL A N 1
ATOM 692 C CA . VAL A 1 93 ? -1.915 -8.584 1.082 1.00 97.25 93 VAL A CA 1
ATOM 693 C C . VAL A 1 93 ? -3.114 -7.690 1.389 1.00 97.25 93 VAL A C 1
ATOM 695 O O . VAL A 1 93 ? -3.357 -7.373 2.550 1.00 97.25 93 VAL A O 1
ATOM 698 N N . LEU A 1 94 ? -3.913 -7.346 0.373 1.00 97.25 94 LEU A N 1
ATOM 699 C CA . LEU A 1 94 ? -5.116 -6.523 0.549 1.00 97.25 94 LEU A CA 1
ATOM 700 C C . LEU A 1 94 ? -6.125 -7.187 1.501 1.00 97.25 94 LEU A C 1
ATOM 702 O O . LEU A 1 94 ? -6.740 -6.514 2.329 1.00 97.25 94 LEU A O 1
ATOM 706 N N . MET A 1 95 ? -6.290 -8.510 1.411 1.00 97.69 95 MET A N 1
ATOM 707 C CA . MET A 1 95 ? -7.172 -9.266 2.307 1.00 97.69 95 MET A CA 1
ATOM 708 C C . MET A 1 95 ? -6.652 -9.294 3.742 1.00 97.69 95 MET A C 1
ATOM 710 O O . MET A 1 95 ? -7.427 -9.039 4.665 1.00 97.69 95 MET A O 1
ATOM 714 N N . HIS A 1 96 ? -5.352 -9.526 3.937 1.00 98.12 96 HIS A N 1
ATOM 715 C CA . HIS A 1 96 ? -4.730 -9.441 5.259 1.00 98.12 96 HIS A CA 1
ATOM 716 C C . HIS A 1 96 ? -4.921 -8.059 5.879 1.00 98.12 96 HIS A C 1
ATOM 718 O O . HIS A 1 96 ? -5.348 -7.945 7.024 1.00 98.12 96 HIS A O 1
ATOM 724 N N . GLU A 1 97 ? -4.656 -7.001 5.116 1.00 98.19 97 GLU A N 1
ATOM 725 C CA . GLU A 1 97 ? -4.767 -5.626 5.593 1.00 98.19 97 GLU A CA 1
ATOM 726 C C . GLU A 1 97 ? -6.200 -5.248 5.944 1.00 98.19 97 GLU A C 1
ATOM 728 O O . GLU A 1 97 ? -6.433 -4.637 6.989 1.00 98.19 97 GLU A O 1
ATOM 733 N N . ARG A 1 98 ? -7.174 -5.676 5.135 1.00 98.06 98 ARG A N 1
ATOM 734 C CA . ARG A 1 98 ? -8.594 -5.539 5.465 1.00 98.06 98 ARG A CA 1
ATOM 735 C C . ARG A 1 98 ? -8.928 -6.243 6.778 1.00 98.06 98 ARG A C 1
ATOM 737 O O . ARG A 1 98 ? -9.626 -5.674 7.618 1.00 98.06 98 ARG A O 1
ATOM 744 N N . ASP A 1 99 ? -8.462 -7.474 6.965 1.00 98.50 99 ASP A N 1
ATOM 745 C CA . ASP A 1 99 ? -8.751 -8.256 8.167 1.00 98.50 99 ASP A CA 1
ATOM 746 C C . ASP A 1 99 ? -8.082 -7.655 9.407 1.00 98.50 99 ASP A C 1
ATOM 748 O O . ASP A 1 99 ? -8.718 -7.564 10.459 1.00 98.50 99 ASP A O 1
ATOM 752 N N . ALA A 1 100 ? -6.836 -7.197 9.283 1.00 98.25 100 ALA A N 1
ATOM 753 C CA . ALA A 1 100 ? -6.107 -6.494 10.331 1.00 98.25 100 ALA A CA 1
ATOM 754 C C . ALA A 1 100 ? -6.791 -5.168 10.697 1.00 98.25 100 ALA A C 1
ATOM 756 O O . ALA A 1 100 ? -6.948 -4.869 11.880 1.00 98.25 100 ALA A O 1
ATOM 757 N N . TRP A 1 101 ? -7.262 -4.401 9.708 1.00 98.38 101 TRP A N 1
ATOM 758 C CA . TRP A 1 101 ? -8.019 -3.174 9.950 1.00 98.38 101 TRP A CA 1
ATOM 759 C C . TRP A 1 101 ? -9.293 -3.456 10.744 1.00 98.38 101 TRP A C 1
ATOM 761 O O . TRP A 1 101 ? -9.530 -2.853 11.787 1.00 98.38 101 TRP A O 1
ATOM 771 N N . VAL A 1 102 ? -10.097 -4.432 10.317 1.00 98.38 102 VAL A N 1
ATOM 772 C CA . VAL A 1 102 ? -11.323 -4.781 11.046 1.00 98.38 102 VAL A CA 1
ATOM 773 C C . VAL A 1 102 ? -11.029 -5.285 12.457 1.00 98.38 102 VAL A C 1
ATOM 775 O O . VAL A 1 102 ? -11.731 -4.915 13.395 1.00 98.38 102 VAL A O 1
ATOM 778 N N . ARG A 1 103 ? -9.984 -6.096 12.625 1.00 98.06 103 ARG A N 1
ATOM 779 C CA . ARG A 1 103 ? -9.586 -6.658 13.920 1.00 98.06 103 ARG A CA 1
ATOM 780 C C . ARG A 1 103 ? -9.165 -5.586 14.925 1.00 98.06 103 ARG A C 1
ATOM 782 O O . ARG A 1 103 ? -9.553 -5.683 16.086 1.00 98.06 103 ARG A O 1
ATOM 789 N N . HIS A 1 104 ? -8.388 -4.599 14.483 1.00 98.06 104 HIS A N 1
ATOM 790 C CA . HIS A 1 104 ? -7.706 -3.654 15.376 1.00 98.06 104 HIS A CA 1
ATOM 791 C C . HIS A 1 104 ? -8.338 -2.265 15.410 1.00 98.06 104 HIS A C 1
ATOM 793 O O . HIS A 1 104 ? -8.244 -1.577 16.420 1.00 98.06 104 HIS A O 1
ATOM 799 N N . MET A 1 105 ? -9.010 -1.847 14.338 1.00 97.81 105 MET A N 1
ATOM 800 C CA . MET A 1 105 ? -9.548 -0.489 14.203 1.00 97.81 105 MET A CA 1
ATOM 801 C C . MET A 1 105 ? -11.075 -0.435 14.293 1.00 97.81 105 MET A C 1
ATOM 803 O O . MET A 1 105 ? -11.616 0.557 14.778 1.00 97.81 105 MET A O 1
ATOM 807 N N . MET A 1 106 ? -11.787 -1.499 13.905 1.00 96.56 106 MET A N 1
ATOM 808 C CA . MET A 1 106 ? -13.261 -1.521 13.860 1.00 96.56 106 MET A CA 1
ATOM 809 C C . MET A 1 106 ? -13.896 -2.071 15.149 1.00 96.56 106 MET A C 1
ATOM 811 O O . MET A 1 106 ? -14.796 -2.914 15.114 1.00 96.56 106 MET A O 1
ATOM 815 N N . GLY A 1 107 ? -13.430 -1.587 16.302 1.00 91.88 107 GLY A N 1
ATOM 816 C CA . GLY A 1 107 ? -13.900 -1.987 17.631 1.00 91.88 107 GLY A CA 1
ATOM 817 C C . GLY A 1 107 ? -14.181 -0.802 18.561 1.00 91.88 107 GLY A C 1
ATOM 818 O O . GLY A 1 107 ? -14.004 0.356 18.200 1.00 91.88 107 GLY A O 1
ATOM 819 N N . GLY A 1 108 ? -14.609 -1.086 19.797 1.00 92.31 108 GLY A N 1
ATOM 820 C CA . GLY A 1 108 ? -14.887 -0.046 20.805 1.00 92.31 108 GLY A CA 1
ATOM 821 C C . GLY A 1 108 ? -13.645 0.688 21.332 1.00 92.31 108 GLY A C 1
ATOM 822 O O . GLY A 1 108 ? -13.781 1.714 21.992 1.00 92.31 108 GLY A O 1
ATOM 823 N N . ALA A 1 109 ? -12.452 0.166 21.044 1.00 95.75 109 ALA A N 1
ATOM 824 C CA . ALA A 1 109 ? -11.165 0.775 21.353 1.00 95.75 109 ALA A CA 1
ATOM 825 C C . ALA A 1 109 ? -10.203 0.524 20.174 1.00 95.75 109 ALA A C 1
ATOM 827 O O . ALA A 1 109 ? -9.560 -0.524 20.151 1.00 95.75 109 ALA A O 1
ATOM 828 N N . PRO A 1 110 ? -10.156 1.425 19.174 1.00 96.31 110 PRO A N 1
ATOM 829 C CA . PRO A 1 110 ? -9.230 1.314 18.050 1.00 96.31 110 PRO A CA 1
ATOM 830 C C . PRO A 1 110 ? -7.767 1.340 18.508 1.00 96.31 110 PRO A C 1
ATOM 832 O O . PRO A 1 110 ? -7.395 2.188 19.322 1.00 96.31 110 PRO A O 1
ATOM 835 N N . ASP A 1 111 ? -6.947 0.450 17.952 1.00 97.50 111 ASP A N 1
ATOM 836 C CA . ASP A 1 111 ? -5.522 0.308 18.258 1.00 97.50 111 ASP A CA 1
ATOM 837 C C . ASP A 1 111 ? -4.666 0.391 16.974 1.00 97.50 111 ASP A C 1
ATOM 839 O O . ASP A 1 111 ? -4.415 -0.617 16.299 1.00 97.50 111 ASP A O 1
ATOM 843 N N . PRO A 1 112 ? -4.207 1.604 16.606 1.00 96.25 112 PRO A N 1
ATOM 844 C CA . PRO A 1 112 ? -3.366 1.806 15.429 1.00 96.25 112 PRO A CA 1
ATOM 845 C C . PRO A 1 112 ? -1.993 1.136 15.537 1.00 96.25 112 PRO A C 1
ATOM 847 O O . PRO A 1 112 ? -1.420 0.757 14.516 1.00 96.25 112 PRO A O 1
ATOM 850 N N . GLU A 1 113 ? -1.446 0.999 16.748 1.00 96.62 113 GLU A N 1
ATOM 851 C CA . GLU A 1 113 ? -0.135 0.381 16.958 1.00 96.62 113 GLU A CA 1
ATOM 852 C C . GLU A 1 113 ? -0.219 -1.127 16.712 1.00 96.62 113 GLU A C 1
ATOM 854 O O . GLU A 1 113 ? 0.615 -1.675 15.987 1.00 96.62 113 GLU A O 1
ATOM 859 N N . ALA A 1 114 ? -1.271 -1.778 17.219 1.00 97.69 114 ALA A N 1
ATOM 860 C CA . ALA A 1 114 ? -1.558 -3.179 16.927 1.00 97.69 114 ALA A CA 1
ATOM 861 C C . ALA A 1 114 ? -1.803 -3.412 15.431 1.00 97.69 114 ALA A C 1
ATOM 863 O O . ALA A 1 114 ? -1.249 -4.355 14.868 1.00 97.69 114 ALA A O 1
ATOM 864 N N . TYR A 1 115 ? -2.548 -2.525 14.756 1.00 97.94 115 TYR A N 1
ATOM 865 C CA . TYR A 1 115 ? -2.708 -2.595 13.301 1.00 97.94 115 TYR A CA 1
ATOM 866 C C . TYR A 1 115 ? -1.363 -2.517 12.566 1.00 97.94 115 TYR A C 1
ATOM 868 O O . TYR A 1 115 ? -1.106 -3.326 11.675 1.00 97.94 115 TYR A O 1
ATOM 876 N N . LEU A 1 116 ? -0.493 -1.569 12.926 1.00 97.12 116 LEU A N 1
ATOM 877 C CA . LEU A 1 116 ? 0.815 -1.398 12.282 1.00 97.12 116 LEU A CA 1
ATOM 878 C C . LEU A 1 116 ? 1.771 -2.571 12.550 1.00 97.12 116 LEU A C 1
ATOM 880 O O . LEU A 1 116 ? 2.614 -2.854 11.700 1.00 97.12 116 LEU A O 1
ATOM 884 N N . ALA A 1 117 ? 1.637 -3.246 13.693 1.00 97.06 117 ALA A N 1
ATOM 885 C CA . ALA A 1 117 ? 2.418 -4.431 14.043 1.00 97.06 117 ALA A CA 1
ATOM 886 C C . ALA A 1 117 ? 1.909 -5.725 13.375 1.00 97.06 117 ALA A C 1
ATOM 888 O O . ALA A 1 117 ? 2.668 -6.686 13.251 1.00 97.06 117 ALA A O 1
ATOM 889 N N . ASP A 1 118 ? 0.646 -5.763 12.945 1.00 97.31 118 ASP A N 1
ATOM 890 C CA . ASP A 1 118 ? 0.021 -6.921 12.305 1.00 97.31 118 ASP A CA 1
ATOM 891 C C . ASP A 1 118 ? 0.367 -6.975 10.810 1.00 97.31 118 ASP A C 1
ATOM 893 O O . ASP A 1 118 ? -0.251 -6.301 9.977 1.00 97.31 118 ASP A O 1
ATOM 897 N N . HIS A 1 119 ? 1.398 -7.750 10.478 1.00 95.81 119 HIS A N 1
ATOM 898 C CA . HIS A 1 119 ? 1.970 -7.843 9.138 1.00 95.81 119 HIS A CA 1
ATOM 899 C C . HIS A 1 119 ? 1.719 -9.223 8.531 1.00 95.81 119 HIS A C 1
ATOM 901 O O . HIS A 1 119 ? 1.813 -10.230 9.231 1.00 95.81 119 HIS A O 1
ATOM 907 N N . LEU A 1 120 ? 1.447 -9.277 7.225 1.00 94.38 120 LEU A N 1
ATOM 908 C CA . LEU A 1 120 ? 1.401 -10.556 6.520 1.00 94.38 120 LEU A CA 1
ATOM 909 C C . LEU A 1 120 ? 2.810 -11.161 6.463 1.00 94.38 120 LEU A C 1
ATOM 911 O O . LEU A 1 120 ? 3.782 -10.467 6.131 1.00 94.38 120 LEU A O 1
ATOM 915 N N . ASP A 1 121 ? 2.903 -12.455 6.764 1.00 85.19 121 ASP A N 1
ATOM 916 C CA . ASP A 1 121 ? 4.138 -13.224 6.661 1.00 85.19 121 ASP A CA 1
ATOM 917 C C . ASP A 1 121 ? 4.545 -13.425 5.196 1.00 85.19 121 ASP A C 1
ATOM 919 O O . ASP A 1 121 ? 3.718 -13.702 4.328 1.00 85.19 121 ASP A O 1
ATOM 923 N N . LYS A 1 122 ? 5.852 -13.352 4.918 1.00 67.31 122 LYS A N 1
ATOM 924 C CA . LYS A 1 122 ? 6.402 -13.492 3.556 1.00 67.31 122 LYS A CA 1
ATOM 925 C C . LYS A 1 122 ? 6.119 -14.842 2.891 1.00 67.31 122 LYS A C 1
ATOM 927 O O . LYS A 1 122 ? 6.186 -14.923 1.677 1.00 67.31 122 LYS A O 1
ATOM 932 N N . GLU A 1 123 ? 5.843 -15.892 3.661 1.00 59.66 123 GLU A N 1
ATOM 933 C CA . GLU A 1 123 ? 5.535 -17.227 3.119 1.00 59.66 123 GLU A CA 1
ATOM 934 C C . GLU A 1 123 ? 4.088 -17.349 2.611 1.00 59.66 123 GLU A C 1
ATOM 936 O O . GLU A 1 123 ? 3.724 -18.371 2.032 1.00 59.66 123 GLU A O 1
ATOM 941 N N . ALA A 1 124 ? 3.256 -16.326 2.833 1.00 49.88 124 ALA A N 1
ATOM 942 C CA . ALA A 1 124 ? 1.849 -16.313 2.445 1.00 49.88 124 ALA A CA 1
ATOM 943 C C . ALA A 1 124 ? 1.582 -15.682 1.062 1.00 49.88 124 ALA A C 1
ATOM 945 O O . ALA A 1 124 ? 0.415 -15.589 0.671 1.00 49.88 124 ALA A O 1
ATOM 946 N N . VAL A 1 125 ? 2.628 -15.252 0.337 1.00 49.06 125 VAL A N 1
ATOM 947 C CA . VAL A 1 125 ? 2.548 -14.588 -0.979 1.00 49.06 125 VAL A CA 1
ATOM 948 C C . VAL A 1 125 ? 3.518 -15.208 -1.976 1.00 49.06 125 VAL A C 1
ATOM 950 O O . VAL A 1 125 ? 4.696 -15.405 -1.605 1.00 49.06 125 VAL A O 1
#

Organism: NCBI:txid1123237

Secondary structure (DSSP, 8-state):
-EEEEESSSPPPHHHHHHHHHHHHHHHHHHHHH--EEEEEEEEEEEETTEEEEEEEEEETTTEEEEEEEEEETTEEEE-TTS-----TTTHHHHHHHHHHHHHHTSSSS--HHHHHH----GGG-

pLDDT: mean 92.09, std 7.71, range [49.06, 98.5]

Foldseek 3Di:
DAEAEADPDDDDPVLVVLLVVVVVVCVVVDVVVDQWPPDFYWYWYQDPVFTKIKTWTDGPQQDIDIWIWGQDPVGTDTDVVDPDDDDPVCVVQVVQLNVLSCVARVDPDHDVPSSNVRHDDPVRD

Radius of gyration: 14.32 Å; chains: 1; bounding box: 33×33×38 Å